Protein AF-A0A4Q6BHY3-F1 (afdb_monomer_lite)

Foldseek 3Di:
DPPPDDLVNVCVVLVPDPVVVVVCCVVVVDPPVRVVVSVVPGDDCPVVDDDADPVNVVPPPVND

Structure (mmCIF, N/CA/C/O backbone):
data_AF-A0A4Q6BHY3-F1
#
_entry.id   AF-A0A4Q6BHY3-F1
#
loop_
_atom_site.group_PDB
_atom_site.id
_atom_site.type_symbol
_atom_site.label_atom_id
_atom_site.label_alt_id
_atom_site.label_comp_id
_atom_site.label_asym_id
_atom_site.label_entity_id
_atom_site.label_seq_id
_atom_site.pdbx_PDB_ins_code
_atom_site.Cartn_x
_atom_site.Cartn_y
_atom_site.Cartn_z
_atom_site.occupancy
_atom_site.B_iso_or_equiv
_atom_site.auth_seq_id
_atom_site.auth_comp_id
_atom_site.auth_asym_id
_atom_site.auth_atom_id
_atom_site.pdbx_PDB_model_num
ATOM 1 N N . MET A 1 1 ? -5.271 14.781 -16.994 1.00 38.38 1 MET A N 1
ATOM 2 C CA . MET A 1 1 ? -3.940 14.177 -16.802 1.00 38.38 1 MET A CA 1
ATOM 3 C C . MET A 1 1 ? -3.998 13.439 -15.480 1.00 38.38 1 MET A C 1
ATOM 5 O O . MET A 1 1 ? -4.129 14.107 -14.463 1.00 38.38 1 MET A O 1
ATOM 9 N N . SER A 1 2 ? -4.063 12.105 -15.486 1.00 44.62 2 SER A N 1
ATOM 10 C CA . SER A 1 2 ? -3.999 11.342 -14.234 1.00 44.62 2 SER A CA 1
ATOM 11 C C . SER A 1 2 ? -2.594 11.496 -13.671 1.00 44.62 2 SER A C 1
ATOM 13 O O . SER A 1 2 ? -1.638 11.060 -14.304 1.00 44.62 2 SER A O 1
ATOM 15 N N . ASN A 1 3 ? -2.469 12.165 -12.526 1.00 49.31 3 ASN A N 1
ATOM 16 C CA . ASN A 1 3 ? -1.257 12.109 -11.717 1.00 49.31 3 ASN A CA 1
ATOM 17 C C . ASN A 1 3 ? -1.105 10.657 -11.253 1.00 49.31 3 ASN A C 1
ATOM 19 O O . ASN A 1 3 ? -1.808 10.232 -10.339 1.00 49.31 3 ASN A O 1
ATOM 23 N N . LEU A 1 4 ? -0.249 9.886 -11.923 1.00 57.06 4 LEU A N 1
ATOM 24 C CA . LEU A 1 4 ? 0.208 8.586 -11.437 1.00 57.06 4 LEU A CA 1
ATOM 25 C C . LEU A 1 4 ? 1.151 8.859 -10.263 1.00 57.06 4 LEU A C 1
ATOM 27 O O . LEU A 1 4 ? 2.355 9.013 -10.440 1.00 57.06 4 LEU A O 1
ATOM 31 N N . THR A 1 5 ? 0.578 9.041 -9.074 1.00 65.44 5 THR A N 1
ATOM 32 C CA . THR A 1 5 ? 1.348 9.087 -7.830 1.00 65.44 5 THR A CA 1
ATOM 33 C C . THR A 1 5 ? 1.929 7.699 -7.605 1.00 65.44 5 THR A C 1
ATOM 35 O O . THR A 1 5 ? 1.163 6.743 -7.508 1.00 65.44 5 THR A O 1
ATOM 38 N N . LEU A 1 6 ? 3.257 7.596 -7.531 1.00 77.19 6 LEU A N 1
ATOM 39 C CA . LEU A 1 6 ? 3.935 6.339 -7.227 1.00 77.19 6 LEU A CA 1
ATOM 40 C C . LEU A 1 6 ? 3.473 5.825 -5.855 1.00 77.19 6 LEU A C 1
ATOM 42 O O . LEU A 1 6 ? 3.273 6.607 -4.920 1.00 77.19 6 LEU A O 1
ATOM 46 N N . LEU A 1 7 ? 3.358 4.509 -5.702 1.00 79.69 7 LEU A N 1
ATOM 47 C CA . LEU A 1 7 ? 3.034 3.824 -4.450 1.00 79.69 7 LEU A CA 1
ATOM 48 C C . LEU A 1 7 ? 3.940 4.291 -3.313 1.00 79.69 7 LEU A C 1
ATOM 50 O O . LEU A 1 7 ? 3.464 4.492 -2.197 1.00 79.69 7 LEU A O 1
ATOM 54 N N . LYS A 1 8 ? 5.224 4.528 -3.601 1.00 78.12 8 LYS A N 1
ATOM 55 C CA . LYS A 1 8 ? 6.175 5.076 -2.630 1.00 78.12 8 LYS A CA 1
ATOM 56 C C . LYS A 1 8 ? 5.700 6.418 -2.060 1.00 78.12 8 LYS A C 1
ATOM 58 O O . LYS A 1 8 ? 5.613 6.559 -0.843 1.00 78.12 8 LYS A O 1
ATOM 63 N N . ASP A 1 9 ? 5.353 7.366 -2.925 1.00 80.19 9 ASP A N 1
ATOM 64 C CA . ASP A 1 9 ? 4.912 8.704 -2.519 1.00 80.19 9 ASP A CA 1
ATOM 65 C C . ASP A 1 9 ? 3.571 8.623 -1.777 1.00 80.19 9 ASP A C 1
ATOM 67 O O . ASP A 1 9 ? 3.381 9.246 -0.735 1.00 80.19 9 ASP A O 1
ATOM 71 N N . ALA A 1 10 ? 2.660 7.760 -2.237 1.00 78.94 10 ALA A N 1
ATOM 72 C CA . ALA A 1 10 ? 1.381 7.529 -1.572 1.00 78.94 10 ALA A CA 1
ATOM 73 C C . ALA A 1 10 ? 1.528 6.891 -0.177 1.00 78.94 10 ALA A C 1
ATOM 75 O O . ALA A 1 10 ? 0.745 7.199 0.727 1.00 78.94 10 ALA A O 1
ATOM 76 N N . MET A 1 11 ? 2.512 6.008 0.018 1.00 82.56 11 MET A N 1
ATOM 77 C CA . MET A 1 11 ? 2.841 5.447 1.330 1.00 82.56 11 MET A CA 1
ATOM 78 C C . MET A 1 11 ? 3.415 6.514 2.266 1.00 82.56 11 MET A C 1
ATOM 80 O O . MET A 1 11 ? 3.030 6.556 3.436 1.00 82.56 11 MET A O 1
ATOM 84 N N . GLU A 1 12 ? 4.290 7.390 1.768 1.00 82.56 12 GLU A N 1
ATOM 85 C CA . GLU A 1 12 ? 4.851 8.503 2.543 1.00 82.56 12 GLU A CA 1
ATOM 86 C C . GLU A 1 12 ? 3.761 9.514 2.943 1.00 82.56 12 GLU A C 1
ATOM 88 O O . GLU A 1 12 ? 3.608 9.818 4.132 1.00 82.56 12 GLU A O 1
ATOM 93 N N . ASP A 1 13 ? 2.923 9.940 1.994 1.00 82.25 13 ASP A N 1
ATOM 94 C CA . ASP A 1 13 ? 1.820 10.885 2.214 1.00 82.25 13 ASP A CA 1
ATOM 95 C C . ASP A 1 13 ? 0.797 10.363 3.228 1.00 82.25 13 ASP A C 1
ATOM 97 O O . ASP A 1 13 ? 0.341 11.087 4.121 1.00 82.25 13 ASP A O 1
ATOM 101 N N . LYS A 1 14 ? 0.448 9.075 3.131 1.00 80.50 14 LYS A N 1
ATOM 102 C CA . LYS A 1 14 ? -0.492 8.425 4.055 1.00 80.50 14 LYS A CA 1
ATOM 103 C C . LYS A 1 14 ? 0.164 7.951 5.347 1.00 80.50 14 LYS A C 1
ATOM 105 O O . LYS A 1 14 ? -0.527 7.372 6.187 1.00 80.50 14 LYS A O 1
ATOM 110 N N . LYS A 1 15 ? 1.469 8.195 5.525 1.00 82.31 15 LYS A N 1
ATOM 111 C CA . LYS A 1 15 ? 2.271 7.723 6.667 1.00 82.31 15 LYS A CA 1
ATOM 112 C C . LYS A 1 15 ? 2.081 6.222 6.912 1.00 82.31 15 LYS A C 1
ATOM 114 O O . LYS A 1 15 ? 1.972 5.763 8.051 1.00 82.31 15 LYS A O 1
ATOM 119 N N . PHE A 1 16 ? 1.986 5.466 5.825 1.00 84.19 16 PHE A N 1
ATOM 120 C CA . PHE A 1 16 ? 1.704 4.044 5.844 1.00 84.19 16 PHE A CA 1
ATOM 121 C C . PHE A 1 16 ? 3.012 3.257 6.012 1.00 84.19 16 PHE A C 1
ATOM 123 O O . PHE A 1 16 ? 3.730 3.005 5.048 1.00 84.19 16 PHE A O 1
ATOM 130 N N . ASP A 1 17 ? 3.327 2.857 7.250 1.00 86.25 17 ASP A N 1
ATOM 131 C CA . ASP A 1 17 ? 4.414 1.909 7.541 1.00 86.25 17 ASP A CA 1
ATOM 132 C C . ASP A 1 17 ? 3.837 0.501 7.739 1.00 86.25 17 ASP A C 1
ATOM 134 O O . ASP A 1 17 ? 3.205 0.207 8.761 1.00 86.25 17 ASP A O 1
ATOM 138 N N . SER A 1 18 ? 4.086 -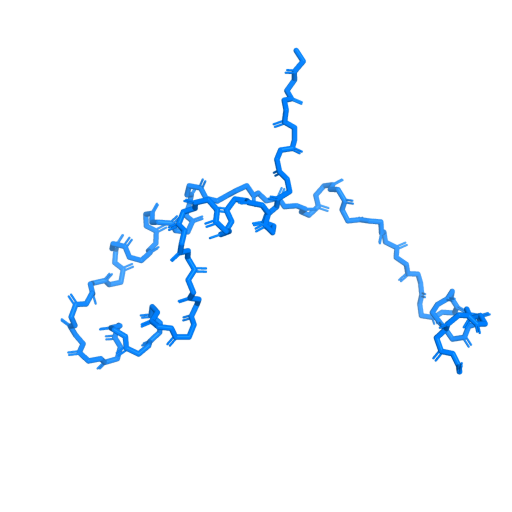0.384 6.771 1.00 82.06 18 SER A N 1
ATOM 139 C CA . SER A 1 18 ? 3.593 -1.767 6.768 1.00 82.06 18 SER A CA 1
ATOM 140 C C . SER A 1 18 ? 3.970 -2.538 8.034 1.00 82.06 18 SER A C 1
ATOM 142 O O . SER A 1 18 ? 3.146 -3.267 8.581 1.00 82.06 18 SER A O 1
ATOM 144 N N . ARG A 1 19 ? 5.163 -2.307 8.592 1.00 84.88 19 ARG A N 1
ATOM 145 C CA . ARG A 1 19 ? 5.645 -3.004 9.796 1.00 84.88 19 ARG A CA 1
ATOM 146 C C . ARG A 1 19 ? 4.863 -2.585 11.035 1.00 84.88 19 ARG A C 1
ATOM 148 O O . ARG A 1 19 ? 4.680 -3.381 11.956 1.00 84.88 19 ARG A O 1
ATOM 155 N N . ILE A 1 20 ? 4.433 -1.325 11.095 1.00 85.50 20 ILE A N 1
ATOM 156 C CA . ILE A 1 20 ? 3.608 -0.811 12.194 1.00 85.50 20 ILE A CA 1
ATOM 157 C C . ILE A 1 20 ? 2.181 -1.343 12.061 1.00 85.50 20 ILE A C 1
ATOM 159 O O . ILE A 1 20 ? 1.594 -1.761 13.063 1.00 85.50 20 ILE A O 1
ATOM 163 N N . GLN A 1 21 ? 1.646 -1.375 10.840 1.00 83.75 21 GLN A N 1
ATOM 164 C CA . GLN A 1 21 ? 0.306 -1.893 10.573 1.00 83.75 21 GLN A CA 1
ATOM 165 C C . GLN A 1 21 ? 0.198 -3.391 10.887 1.00 83.75 21 GLN A C 1
ATOM 167 O O . GLN A 1 21 ? -0.718 -3.800 11.599 1.00 83.75 21 GLN A O 1
ATOM 172 N N . GLU A 1 22 ? 1.181 -4.198 10.482 1.00 82.62 22 GLU A N 1
ATOM 173 C CA . GLU A 1 22 ? 1.245 -5.628 10.809 1.00 82.62 22 GLU A CA 1
ATOM 174 C C . GLU A 1 22 ? 1.303 -5.877 12.320 1.00 82.62 22 GLU A C 1
ATOM 176 O O . GLU A 1 22 ? 0.558 -6.702 12.852 1.00 82.62 22 GLU A O 1
ATOM 181 N N . ARG A 1 23 ? 2.134 -5.121 13.052 1.00 85.88 23 ARG A N 1
ATOM 182 C CA . ARG A 1 23 ? 2.184 -5.216 14.521 1.00 85.88 23 ARG A CA 1
ATOM 183 C C . ARG A 1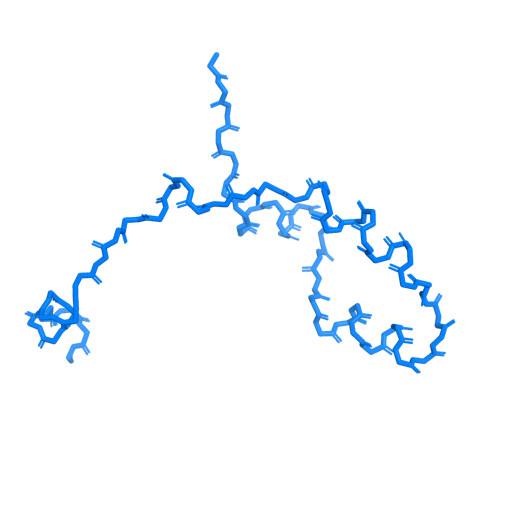 23 ? 0.869 -4.793 15.170 1.00 85.88 23 ARG A C 1
ATOM 185 O O . ARG A 1 23 ? 0.493 -5.358 16.194 1.00 85.88 23 ARG A O 1
ATOM 192 N N . SER A 1 24 ? 0.185 -3.798 14.613 1.00 83.06 24 SER A N 1
ATOM 193 C CA . SER A 1 24 ? -1.099 -3.309 15.131 1.00 83.06 24 SER A CA 1
ATOM 194 C C . SER A 1 24 ? -2.222 -4.319 14.893 1.00 83.06 24 SER A C 1
ATOM 196 O O . SER A 1 24 ? -3.045 -4.527 15.784 1.00 83.06 24 SER A O 1
ATOM 198 N N . LEU A 1 25 ? -2.197 -5.011 13.750 1.00 84.62 25 LEU A N 1
ATOM 199 C CA . LEU A 1 25 ? -3.089 -6.124 13.435 1.00 84.62 25 LEU A CA 1
ATOM 200 C C . LEU A 1 25 ? -2.859 -7.309 14.385 1.00 84.62 25 LEU A C 1
ATOM 202 O O . LEU A 1 25 ? -3.804 -7.808 14.989 1.00 84.62 25 LEU A O 1
ATOM 206 N N . GLN A 1 26 ? -1.600 -7.714 14.590 1.00 84.50 26 GLN A N 1
ATOM 207 C CA . GLN A 1 26 ? -1.245 -8.803 15.512 1.00 84.50 26 GLN A CA 1
ATOM 208 C C . GLN A 1 26 ? -1.648 -8.509 16.962 1.00 84.50 26 GLN A C 1
ATOM 210 O O . GLN A 1 26 ? -2.041 -9.412 17.695 1.00 84.50 26 GLN A O 1
ATOM 215 N N . LYS A 1 27 ? -1.565 -7.242 17.382 1.00 88.69 27 LYS A N 1
ATOM 216 C CA . LYS A 1 27 ? -1.990 -6.794 18.715 1.00 88.69 27 LYS A CA 1
ATOM 217 C C . LYS A 1 27 ? -3.504 -6.580 18.836 1.00 88.69 27 LYS A C 1
ATOM 219 O O . LYS A 1 27 ? -3.963 -6.228 19.918 1.00 88.69 27 LYS A O 1
ATOM 224 N N . GLY A 1 28 ? -4.267 -6.746 17.752 1.00 84.56 28 GLY A N 1
ATOM 225 C CA . GLY A 1 28 ? -5.713 -6.507 17.720 1.00 84.56 28 GLY A CA 1
ATOM 226 C C . GLY A 1 28 ? -6.116 -5.036 17.877 1.00 84.56 28 GLY A C 1
ATOM 227 O O . GLY A 1 28 ? -7.277 -4.749 18.150 1.00 84.56 28 GLY A O 1
ATOM 228 N N . ILE A 1 29 ? -5.166 -4.106 17.725 1.00 85.75 29 ILE A N 1
ATOM 229 C CA . ILE A 1 29 ? -5.405 -2.653 17.776 1.00 85.75 29 ILE A CA 1
ATOM 230 C C . ILE A 1 29 ? -6.118 -2.194 16.501 1.00 85.75 29 ILE A C 1
ATOM 232 O O . ILE A 1 29 ? -6.931 -1.276 16.539 1.00 85.75 29 ILE A O 1
ATOM 236 N N . LEU A 1 30 ? -5.818 -2.854 15.384 1.00 83.88 30 LEU A N 1
ATOM 237 C CA . LEU A 1 30 ? -6.407 -2.611 14.077 1.00 83.88 30 LEU A CA 1
ATOM 238 C C . LEU A 1 30 ? -7.173 -3.861 13.636 1.00 83.88 30 LEU A C 1
ATOM 240 O O . LEU A 1 30 ? -6.680 -4.978 13.811 1.00 83.88 30 LEU A O 1
ATOM 244 N N . LYS A 1 31 ? -8.357 -3.695 13.040 1.00 87.62 31 LYS A N 1
ATOM 245 C CA . LYS A 1 31 ? -9.082 -4.820 12.429 1.00 87.62 31 LYS A CA 1
ATOM 246 C C . LYS A 1 31 ? -8.575 -5.082 11.012 1.00 87.62 31 LYS A C 1
ATOM 248 O O . LYS A 1 31 ? -8.211 -4.156 10.292 1.00 87.62 31 LYS A O 1
ATOM 253 N N . ALA A 1 32 ? -8.629 -6.341 10.574 1.00 83.81 32 ALA A N 1
ATOM 254 C CA . ALA A 1 32 ? -8.231 -6.724 9.215 1.00 83.81 32 ALA A CA 1
ATOM 255 C C . ALA A 1 32 ? -8.993 -5.935 8.131 1.00 83.81 32 ALA A C 1
ATOM 257 O O . ALA A 1 32 ? -8.402 -5.519 7.138 1.00 83.81 32 ALA A O 1
ATOM 258 N N . ASP A 1 33 ? -10.278 -5.654 8.359 1.00 84.44 33 ASP A N 1
ATOM 259 C CA . ASP A 1 33 ? -11.107 -4.876 7.430 1.00 84.44 33 ASP A CA 1
ATOM 260 C C . ASP A 1 33 ? -10.665 -3.411 7.311 1.00 84.44 33 ASP A C 1
ATOM 262 O O . ASP A 1 33 ? -10.816 -2.794 6.257 1.00 84.44 33 ASP A O 1
ATOM 266 N N . GLU A 1 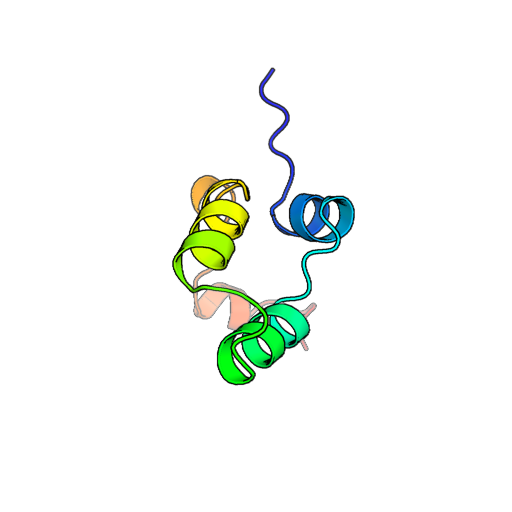34 ? -10.123 -2.837 8.386 1.00 83.62 34 GLU A 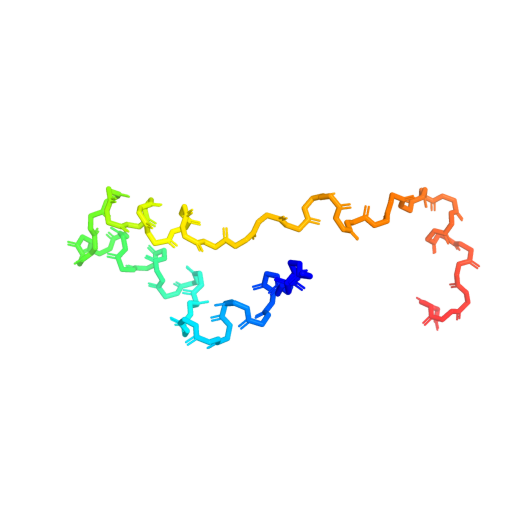N 1
ATOM 267 C CA . GLU A 1 34 ? -9.604 -1.468 8.389 1.00 83.62 34 GLU A CA 1
ATOM 268 C C . GLU A 1 34 ? -8.260 -1.398 7.669 1.00 83.62 34 GLU A C 1
ATOM 270 O O . GLU A 1 34 ? -8.053 -0.485 6.871 1.00 83.62 34 GLU A O 1
ATOM 275 N N . LEU A 1 35 ? -7.394 -2.398 7.879 1.00 83.44 35 LEU A N 1
ATOM 276 C CA . LEU A 1 35 ? -6.146 -2.532 7.129 1.00 83.44 35 LEU A CA 1
ATOM 277 C C . LEU A 1 35 ? -6.421 -2.636 5.630 1.00 83.44 35 LEU A C 1
ATOM 279 O O . LEU A 1 35 ? -5.828 -1.902 4.846 1.00 83.44 35 LEU A O 1
ATOM 283 N N . LYS A 1 36 ? -7.378 -3.489 5.250 1.00 84.94 36 LYS A N 1
ATOM 284 C CA . LYS A 1 36 ? -7.769 -3.690 3.856 1.00 84.94 36 LYS A CA 1
ATOM 285 C C . LYS A 1 36 ? -8.267 -2.398 3.208 1.00 84.94 36 LYS A C 1
ATOM 287 O O . LYS A 1 36 ? -7.810 -2.027 2.137 1.00 84.94 36 LYS A O 1
ATOM 292 N N . LYS A 1 37 ? -9.140 -1.651 3.888 1.00 85.56 37 LYS A N 1
ATOM 293 C CA . LYS A 1 37 ? -9.600 -0.344 3.390 1.00 85.56 37 LYS A CA 1
ATOM 294 C C . LYS A 1 37 ? -8.456 0.649 3.196 1.00 85.56 37 LYS A C 1
ATOM 296 O O . LYS A 1 37 ? -8.514 1.455 2.277 1.00 85.56 37 LYS A O 1
ATOM 301 N N . GLN A 1 38 ? -7.443 0.631 4.060 1.00 82.50 38 GLN A N 1
ATOM 302 C CA . GLN A 1 38 ? -6.292 1.523 3.920 1.00 82.50 38 GLN A CA 1
ATOM 303 C C . GLN A 1 38 ? -5.406 1.132 2.736 1.00 82.50 38 GLN A C 1
ATOM 305 O O . GLN A 1 38 ? -4.969 2.018 2.001 1.00 82.50 38 GLN A O 1
ATOM 310 N N . THR A 1 39 ? -5.179 -0.167 2.530 1.00 81.75 39 THR A N 1
ATOM 311 C CA . THR A 1 39 ? -4.395 -0.678 1.400 1.00 81.75 39 THR A CA 1
ATOM 312 C C . THR A 1 39 ? -5.113 -0.498 0.069 1.00 81.75 39 THR A C 1
ATOM 314 O O . THR A 1 39 ? -4.470 -0.120 -0.899 1.00 81.75 39 THR A O 1
ATOM 317 N N . ASP A 1 40 ? -6.439 -0.656 0.030 1.00 83.56 40 ASP A N 1
ATOM 318 C CA . ASP A 1 40 ? -7.252 -0.480 -1.186 1.00 83.56 40 ASP A CA 1
ATOM 319 C C . ASP A 1 40 ? -7.240 0.974 -1.699 1.00 83.56 40 ASP A C 1
ATOM 321 O O . ASP A 1 40 ? -7.585 1.245 -2.846 1.00 83.56 40 ASP A O 1
ATOM 325 N N . LEU A 1 41 ? -6.860 1.934 -0.849 1.00 82.06 41 LEU A N 1
ATOM 326 C CA . LEU A 1 41 ? -6.710 3.335 -1.237 1.00 82.06 41 LEU A CA 1
ATOM 327 C C . LEU A 1 41 ? -5.320 3.642 -1.815 1.00 8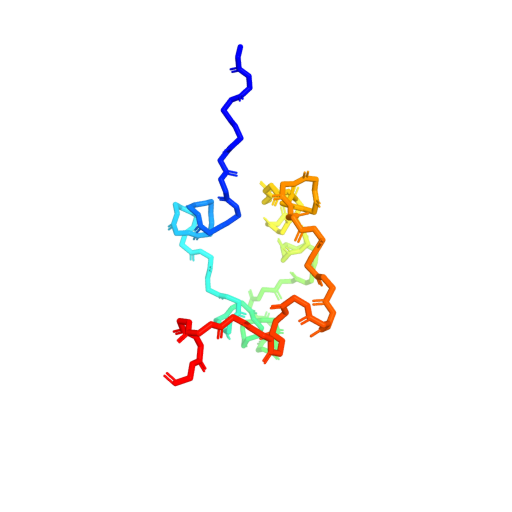2.06 41 LEU A C 1
ATOM 329 O O . LEU A 1 41 ? -5.105 4.769 -2.268 1.00 82.06 41 LEU A O 1
ATOM 333 N N . LEU A 1 42 ? -4.347 2.735 -1.700 1.00 82.06 42 LEU A N 1
ATOM 334 C CA . LEU A 1 42 ? -3.012 2.932 -2.261 1.00 82.06 42 LEU A CA 1
ATOM 335 C C . LEU A 1 42 ? -3.044 2.663 -3.776 1.00 82.06 42 LEU A C 1
ATOM 337 O O . LEU A 1 42 ? -3.759 1.763 -4.213 1.00 82.06 42 LEU A O 1
ATOM 341 N N . PRO A 1 43 ? -2.318 3.457 -4.581 1.00 78.06 43 PRO A N 1
ATOM 342 C CA . PRO A 1 43 ? -2.214 3.214 -6.014 1.00 78.06 43 PRO A CA 1
ATOM 343 C C . PRO A 1 43 ? -1.466 1.899 -6.279 1.00 78.06 43 PRO A C 1
ATOM 345 O O . PRO A 1 43 ? -0.534 1.556 -5.551 1.00 78.06 43 PRO A O 1
ATOM 348 N N . ASP A 1 44 ? -1.888 1.168 -7.311 1.00 79.00 44 ASP A N 1
ATOM 349 C CA . ASP A 1 44 ? -1.176 -0.010 -7.806 1.00 79.00 44 ASP A CA 1
ATOM 350 C C . ASP A 1 44 ? -0.173 0.427 -8.880 1.00 79.00 44 ASP A C 1
ATOM 352 O O . ASP A 1 44 ? -0.555 0.959 -9.922 1.00 79.00 44 ASP A O 1
ATOM 356 N N . ASP A 1 45 ? 1.114 0.224 -8.605 1.00 70.81 45 ASP A N 1
ATOM 357 C CA . ASP A 1 45 ? 2.207 0.577 -9.511 1.00 70.81 45 ASP A CA 1
ATOM 358 C C . ASP A 1 45 ? 2.549 -0.552 -10.495 1.00 70.81 45 ASP A C 1
ATOM 360 O O . ASP A 1 45 ? 3.489 -0.401 -11.275 1.00 70.81 45 ASP A O 1
ATOM 364 N N . ALA A 1 46 ? 1.818 -1.676 -10.492 1.00 70.56 46 ALA A N 1
ATOM 365 C CA . ALA A 1 46 ? 2.086 -2.799 -11.393 1.00 70.56 46 ALA A CA 1
ATOM 366 C C . ALA A 1 46 ? 2.109 -2.385 -12.877 1.00 70.56 46 ALA A C 1
ATOM 368 O O . ALA A 1 46 ? 2.934 -2.887 -13.636 1.00 70.56 46 ALA A O 1
ATOM 369 N N . ASP A 1 47 ? 1.276 -1.416 -13.268 1.00 61.34 47 ASP A N 1
ATOM 370 C CA . ASP A 1 47 ? 1.237 -0.872 -14.632 1.00 61.34 47 ASP A CA 1
ATOM 371 C C . ASP A 1 47 ? 2.431 0.053 -14.956 1.00 61.34 47 ASP A C 1
ATOM 373 O O . ASP A 1 47 ? 2.761 0.254 -16.125 1.00 61.34 47 ASP A O 1
ATOM 377 N N . ASN A 1 48 ? 3.097 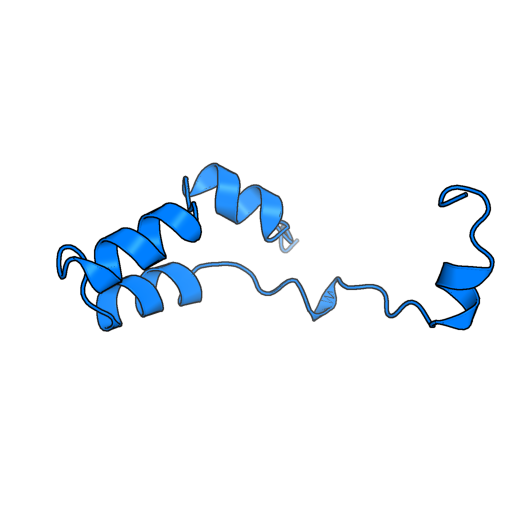0.605 -13.935 1.00 62.03 48 ASN A N 1
ATOM 378 C CA . ASN A 1 48 ? 4.292 1.451 -14.065 1.00 62.03 48 ASN A CA 1
ATOM 379 C C . ASN A 1 48 ? 5.601 0.663 -13.901 1.00 62.03 48 ASN A C 1
ATOM 381 O O . ASN A 1 48 ? 6.685 1.217 -14.100 1.00 62.03 48 ASN A O 1
ATOM 385 N N . ALA A 1 49 ? 5.521 -0.607 -13.501 1.00 68.19 49 ALA A N 1
ATOM 386 C CA . ALA A 1 49 ? 6.685 -1.449 -13.303 1.00 68.19 49 ALA A CA 1
ATOM 387 C C . ALA A 1 49 ? 7.244 -1.885 -14.664 1.00 68.19 49 ALA A C 1
ATOM 389 O O . ALA A 1 49 ? 6.634 -2.668 -15.392 1.00 68.19 49 ALA A O 1
ATOM 390 N N . GLU A 1 50 ? 8.433 -1.393 -15.012 1.00 68.06 50 GLU A N 1
ATOM 391 C CA . GLU A 1 50 ? 9.155 -1.901 -16.173 1.00 68.06 50 GLU A CA 1
ATOM 392 C C . GLU A 1 50 ? 9.562 -3.354 -15.901 1.00 68.06 50 GLU A C 1
ATOM 394 O O . GLU A 1 50 ? 10.256 -3.653 -14.925 1.00 68.06 50 GLU A O 1
ATOM 399 N N . TYR A 1 51 ? 9.097 -4.284 -16.739 1.00 70.19 51 TYR A N 1
ATOM 400 C CA . TYR A 1 51 ? 9.499 -5.679 -16.618 1.00 70.19 51 TYR A CA 1
ATOM 401 C C . TYR A 1 51 ? 10.960 -5.816 -17.047 1.00 70.19 51 TYR A C 1
ATOM 403 O O . TYR A 1 51 ? 11.283 -5.808 -18.236 1.00 70.19 51 TYR A O 1
ATOM 411 N N . VAL A 1 52 ? 11.845 -5.957 -16.066 1.00 75.00 52 VAL A N 1
ATOM 412 C CA . VAL A 1 52 ? 13.273 -6.155 -16.299 1.00 75.00 52 VAL A CA 1
ATOM 413 C C . VAL A 1 52 ? 13.574 -7.652 -16.297 1.00 75.00 52 VAL A C 1
ATOM 415 O O . VAL A 1 52 ? 13.286 -8.361 -15.332 1.00 75.00 52 VAL A O 1
ATOM 418 N N . SER A 1 53 ? 14.157 -8.155 -17.387 1.00 79.75 53 SER A N 1
ATOM 419 C CA . SER A 1 53 ? 14.571 -9.559 -17.461 1.00 79.75 53 SER A CA 1
ATOM 420 C C . SER A 1 53 ? 15.736 -9.848 -16.503 1.00 79.75 53 SER A C 1
ATOM 422 O O . SER A 1 53 ? 16.543 -8.966 -16.197 1.00 79.75 53 SER A O 1
ATOM 424 N N . ILE A 1 54 ? 15.876 -11.106 -16.070 1.00 81.31 54 ILE A N 1
ATOM 425 C CA . ILE A 1 54 ? 17.002 -11.546 -15.223 1.00 81.31 54 ILE A CA 1
ATOM 426 C C . ILE A 1 54 ? 18.349 -11.230 -15.897 1.00 81.31 54 ILE A C 1
ATOM 428 O O . ILE A 1 54 ? 19.303 -10.827 -15.234 1.00 81.31 54 ILE A O 1
ATOM 432 N N . GLU A 1 55 ? 18.415 -11.365 -17.221 1.00 81.94 55 GLU A N 1
ATOM 433 C CA . GLU A 1 55 ? 19.605 -11.079 -18.028 1.00 81.94 55 GLU A CA 1
ATOM 434 C C . GLU A 1 55 ? 19.945 -9.585 -18.039 1.00 81.94 55 GLU A C 1
ATOM 436 O O . GLU A 1 55 ? 21.121 -9.222 -18.020 1.00 81.94 55 GLU A O 1
ATOM 441 N N . THR A 1 56 ? 18.934 -8.715 -18.023 1.00 79.19 56 THR A N 1
ATOM 442 C CA . THR A 1 56 ? 19.114 -7.262 -17.934 1.00 79.19 56 THR A CA 1
ATOM 443 C C . THR A 1 56 ? 19.673 -6.865 -16.566 1.00 79.19 56 THR A C 1
ATOM 445 O O . THR A 1 56 ? 20.622 -6.091 -16.510 1.00 79.19 56 THR A O 1
ATOM 448 N N . ILE A 1 57 ? 19.173 -7.458 -15.475 1.00 78.88 57 ILE A N 1
ATOM 449 C CA . ILE A 1 57 ? 19.683 -7.208 -14.113 1.00 78.88 57 ILE A CA 1
ATOM 450 C C . ILE A 1 57 ? 21.132 -7.696 -13.970 1.00 78.88 57 ILE A C 1
ATOM 452 O O . ILE A 1 57 ? 21.983 -6.988 -13.440 1.00 78.88 57 ILE A O 1
ATOM 456 N N . ALA A 1 58 ? 21.439 -8.900 -14.463 1.00 81.25 58 ALA A N 1
ATOM 457 C CA . ALA A 1 58 ? 22.768 -9.504 -14.335 1.00 81.25 58 ALA A CA 1
ATOM 458 C C . ALA A 1 58 ? 23.874 -8.736 -15.087 1.00 81.25 58 ALA A C 1
ATOM 460 O O . ALA A 1 58 ? 25.058 -8.833 -14.739 1.00 81.25 58 ALA A O 1
ATOM 461 N N . ASN A 1 59 ? 23.492 -7.985 -16.121 1.00 76.88 59 ASN A N 1
ATOM 462 C CA . ASN A 1 59 ? 24.408 -7.234 -16.971 1.00 76.88 59 ASN A CA 1
ATOM 463 C C . ASN A 1 59 ? 24.417 -5.726 -16.690 1.00 76.88 59 ASN A C 1
ATOM 465 O O . ASN A 1 59 ? 25.195 -5.023 -17.333 1.00 76.88 59 ASN A O 1
ATOM 469 N N . ASP A 1 60 ? 23.623 -5.233 -15.736 1.00 80.75 60 ASP A N 1
ATOM 470 C CA . ASP A 1 60 ? 23.633 -3.823 -15.349 1.00 80.75 60 ASP A CA 1
ATOM 471 C C . ASP A 1 60 ? 24.930 -3.487 -14.576 1.00 80.75 60 ASP A C 1
ATOM 473 O O . ASP A 1 60 ? 25.151 -3.996 -13.471 1.00 80.75 60 ASP A O 1
ATOM 477 N N . PRO A 1 61 ? 25.828 -2.652 -15.134 1.00 69.62 61 PRO A N 1
ATOM 478 C CA . PRO A 1 61 ? 27.088 -2.298 -14.489 1.00 69.62 61 PRO A CA 1
ATOM 479 C C . PRO A 1 61 ? 26.912 -1.364 -13.284 1.00 69.62 61 PRO A C 1
ATOM 481 O O . PRO A 1 61 ? 27.868 -1.186 -12.538 1.00 69.62 61 PRO A O 1
ATOM 484 N N . SER A 1 62 ? 25.731 -0.765 -13.088 1.00 72.06 62 SER A N 1
ATOM 485 C CA . SER A 1 62 ? 25.432 0.098 -11.938 1.00 72.06 62 SER A CA 1
ATOM 486 C C . SER A 1 62 ? 25.087 -0.677 -10.660 1.00 72.06 62 SER A C 1
ATOM 488 O O . SER A 1 62 ? 25.109 -0.105 -9.571 1.00 72.06 62 SER A O 1
ATOM 490 N N . LEU A 1 63 ? 24.804 -1.979 -10.783 1.00 62.88 63 LEU A N 1
ATOM 491 C CA . LEU A 1 63 ? 24.490 -2.890 -9.676 1.00 62.88 63 LEU A CA 1
ATOM 492 C C . LEU A 1 63 ? 25.701 -3.728 -9.215 1.00 62.88 63 LEU A C 1
ATOM 494 O O . LEU A 1 63 ? 25.533 -4.644 -8.407 1.00 62.88 63 LEU A O 1
ATOM 498 N N . LYS A 1 64 ? 26.902 -3.445 -9.739 1.00 55.19 64 LYS A N 1
ATOM 499 C CA . LYS A 1 64 ? 28.160 -4.137 -9.412 1.00 55.19 64 LYS A CA 1
ATOM 500 C C . LYS A 1 64 ? 29.072 -3.312 -8.514 1.00 55.19 64 LYS A C 1
ATOM 502 O O . LYS A 1 64 ? 29.133 -2.079 -8.700 1.00 55.19 64 LYS A O 1
#

pLDDT: mean 77.15, std 10.53, range [38.38, 88.69]

Radius of gyration: 16.43 Å; chains: 1; bounding box: 39×26×37 Å

Sequence (64 aa):
MSNLTLLKDAMEDKKFDSRIQERSLQKGILKADELKKQTDLLPDDADNAEYVSIETIANDPSLK

Secondary structure (DSSP, 8-state):
------HHHHHHHTT--HHHHHHHHHTTSS-HHHHHHHHTTSPP-GGG-----HHHHHH-GGG-